Protein AF-A0A956XRW0-F1 (afdb_monomer_lite)

pLDDT: mean 80.14, std 11.34, range [30.55, 94.5]

Foldseek 3Di:
DQALVLLLVLLQVVVVVLVPDPDQADEEEEECCPPPDQDDLVSLVVSLVNSAADPRYAEYEYAHLDDDPSVVVSQVNSCVVNVYHYDYDNDPVVVVVVCCVVDVPDDPVPDDPPPSDDD

Secondary structure (DSSP, 8-state):
---HHHHHHHHHHHHHHHHH-SSS-EEEEEE-TT--SPPPHHHHHHHHHHH---TTEEEEEEE-SS--HHHHHHHHHHHHHTT-EEEEESSHHHHHHHHHHH-TT--GGG---------

Radius of gyration: 13.79 Å; chains: 1; bounding box: 32×29×38 Å

Structure (mmCIF, N/CA/C/O backbone):
data_AF-A0A956XRW0-F1
#
_entry.id   AF-A0A956XRW0-F1
#
loop_
_atom_site.group_PDB
_atom_site.id
_atom_site.type_symbol
_atom_site.label_atom_id
_atom_site.label_alt_id
_atom_site.label_comp_id
_atom_site.label_asym_id
_atom_site.label_entity_id
_atom_site.label_seq_id
_atom_site.pdbx_PDB_ins_code
_atom_site.Cartn_x
_atom_site.Cartn_y
_atom_site.Cartn_z
_atom_site.occupancy
_atom_site.B_iso_or_equiv
_atom_site.auth_seq_id
_atom_site.auth_comp_id
_atom_site.auth_asym_id
_atom_site.auth_atom_id
_atom_site.pdbx_PDB_model_num
ATOM 1 N N . HIS A 1 1 ? -3.910 -1.835 20.105 1.00 51.25 1 HIS A N 1
ATOM 2 C CA . HIS A 1 1 ? -3.037 -0.647 20.042 1.00 51.25 1 HIS A CA 1
ATOM 3 C C . HIS A 1 1 ? -1.750 -0.969 19.295 1.00 51.25 1 HIS A C 1
ATOM 5 O O . HIS A 1 1 ? -0.912 -1.656 19.858 1.00 51.25 1 HIS A O 1
ATOM 11 N N . THR A 1 2 ? -1.608 -0.505 18.049 1.00 63.81 2 THR A N 1
ATOM 12 C CA . THR A 1 2 ? -0.334 -0.594 17.312 1.00 63.81 2 THR A CA 1
ATOM 13 C C . THR A 1 2 ? 0.587 0.530 17.774 1.00 63.81 2 THR A C 1
ATOM 15 O O . THR A 1 2 ? 0.186 1.699 17.754 1.00 63.81 2 THR A O 1
ATOM 18 N N . SER A 1 3 ? 1.792 0.200 18.228 1.00 75.25 3 SER A N 1
ATOM 19 C CA . SER A 1 3 ? 2.759 1.198 18.683 1.00 75.25 3 SER A CA 1
ATOM 20 C C . SER A 1 3 ? 3.419 1.923 17.502 1.00 75.25 3 SER A C 1
ATOM 22 O O . SER A 1 3 ? 3.483 1.425 16.378 1.00 75.25 3 SER A O 1
ATOM 24 N N . THR A 1 4 ? 3.940 3.129 17.736 1.00 76.31 4 THR A N 1
ATOM 25 C CA . THR A 1 4 ? 4.715 3.855 16.714 1.00 76.31 4 THR A CA 1
ATOM 26 C C . THR A 1 4 ? 5.963 3.073 16.289 1.00 76.31 4 THR A C 1
ATOM 28 O O . THR A 1 4 ? 6.376 3.171 15.138 1.00 76.31 4 THR A O 1
ATOM 31 N N . GLU A 1 5 ? 6.548 2.290 17.198 1.00 78.56 5 GLU A N 1
ATOM 32 C CA . GLU A 1 5 ? 7.706 1.432 16.926 1.00 78.56 5 GLU A CA 1
ATOM 33 C C . GLU A 1 5 ? 7.341 0.274 15.996 1.00 78.56 5 GLU A C 1
ATOM 35 O O . GLU A 1 5 ? 8.050 0.048 15.019 1.00 78.56 5 GLU A O 1
ATOM 40 N N . GLU A 1 6 ? 6.197 -0.379 16.219 1.00 77.81 6 GLU A N 1
ATOM 41 C CA . GLU A 1 6 ? 5.667 -1.403 15.308 1.00 77.81 6 GLU A CA 1
ATOM 42 C C . GLU A 1 6 ? 5.431 -0.833 13.908 1.00 77.81 6 GLU A C 1
ATOM 44 O O . GLU A 1 6 ? 5.829 -1.445 12.924 1.00 77.81 6 GLU A O 1
ATOM 49 N N . LEU A 1 7 ? 4.865 0.377 13.802 1.00 76.69 7 LEU A N 1
ATOM 50 C CA . LEU A 1 7 ? 4.686 1.034 12.504 1.00 76.69 7 LEU A CA 1
ATOM 51 C C . LEU A 1 7 ? 6.024 1.302 11.806 1.00 76.69 7 LEU A C 1
ATOM 53 O O . LEU A 1 7 ? 6.143 1.062 10.607 1.00 76.69 7 LEU A O 1
ATOM 57 N N . ILE A 1 8 ? 7.025 1.811 12.533 1.00 79.94 8 ILE A N 1
ATOM 58 C CA . ILE A 1 8 ? 8.366 2.058 11.981 1.00 79.94 8 ILE A CA 1
ATOM 59 C C . ILE A 1 8 ? 8.978 0.750 11.479 1.00 79.94 8 ILE A C 1
ATOM 61 O O . ILE A 1 8 ? 9.495 0.717 10.363 1.00 79.94 8 ILE A O 1
ATOM 65 N N . GLN A 1 9 ? 8.882 -0.313 12.276 1.00 82.69 9 GLN A N 1
ATOM 66 C CA . GLN A 1 9 ? 9.408 -1.626 11.933 1.00 82.69 9 GLN A CA 1
ATOM 67 C C . GLN A 1 9 ? 8.720 -2.198 10.685 1.00 82.69 9 GLN A C 1
ATOM 69 O O . GLN A 1 9 ? 9.406 -2.595 9.749 1.00 82.69 9 GLN A O 1
ATOM 74 N N . SER A 1 10 ? 7.387 -2.141 10.599 1.00 79.31 10 SER A N 1
ATOM 75 C CA . SER A 1 10 ? 6.653 -2.608 9.414 1.00 79.31 10 SER A CA 1
ATOM 76 C C . SER A 1 10 ? 7.014 -1.825 8.147 1.00 79.31 10 SER A C 1
ATOM 78 O O . SER A 1 10 ? 7.112 -2.398 7.059 1.00 79.31 10 SER A O 1
ATOM 80 N N . PHE A 1 11 ? 7.246 -0.512 8.256 1.00 79.25 11 PHE A N 1
ATOM 81 C CA . PHE A 1 11 ? 7.720 0.265 7.111 1.00 79.25 11 PHE A CA 1
ATOM 82 C C . PHE A 1 11 ? 9.160 -0.084 6.714 1.00 79.25 11 PHE A C 1
ATOM 84 O O . PHE A 1 11 ? 9.452 -0.106 5.520 1.00 79.25 11 PHE A O 1
ATOM 91 N N . ALA A 1 12 ? 10.042 -0.369 7.676 1.00 81.94 12 ALA A N 1
ATOM 92 C CA . ALA A 1 12 ? 11.406 -0.817 7.396 1.00 81.94 12 ALA A CA 1
ATOM 93 C C . ALA A 1 12 ? 11.413 -2.185 6.694 1.00 81.94 12 ALA A C 1
ATOM 95 O O . ALA A 1 12 ? 12.069 -2.343 5.672 1.00 81.94 12 ALA A O 1
ATOM 96 N N . GLU A 1 13 ? 10.593 -3.131 7.152 1.00 83.19 13 GLU A N 1
ATOM 97 C CA . GLU A 1 13 ? 10.426 -4.437 6.497 1.00 83.19 13 GLU A CA 1
ATOM 98 C C . GLU A 1 13 ? 9.883 -4.293 5.072 1.00 83.19 13 GLU A C 1
ATOM 100 O O . GLU A 1 13 ? 10.361 -4.945 4.146 1.00 83.19 13 GLU A O 1
ATOM 105 N N . THR A 1 14 ? 8.929 -3.380 4.865 1.00 80.06 14 THR A N 1
ATOM 106 C CA . THR A 1 14 ? 8.440 -3.058 3.517 1.00 80.06 14 THR A CA 1
ATOM 107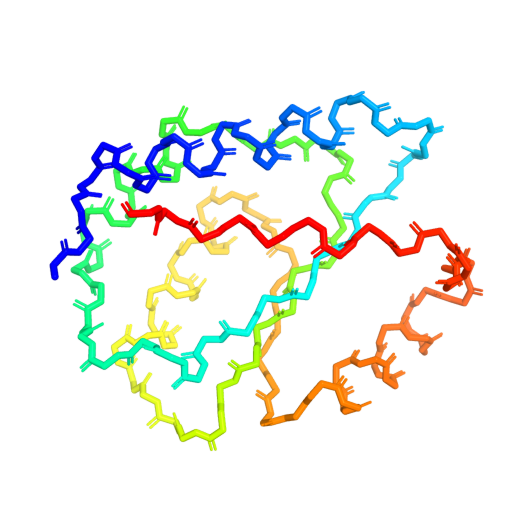 C C . THR A 1 14 ? 9.564 -2.499 2.643 1.00 80.06 14 THR A C 1
ATOM 109 O O . THR A 1 14 ? 9.675 -2.867 1.475 1.00 80.06 14 THR A O 1
ATOM 112 N N . TYR A 1 15 ? 10.409 -1.620 3.191 1.00 83.81 15 TYR A N 1
ATOM 113 C CA . TYR A 1 15 ? 11.562 -1.074 2.478 1.00 83.81 15 TYR A CA 1
ATOM 114 C C . TYR A 1 15 ? 12.536 -2.186 2.069 1.00 83.81 15 TYR A C 1
ATOM 116 O O . TYR A 1 15 ? 12.935 -2.241 0.907 1.00 83.81 15 TYR A O 1
ATOM 124 N N . ASP A 1 16 ? 12.859 -3.104 2.979 1.00 84.69 16 ASP A N 1
ATOM 125 C CA . ASP A 1 16 ? 13.773 -4.221 2.723 1.00 84.69 16 ASP A CA 1
ATOM 126 C C . ASP A 1 16 ? 13.204 -5.217 1.697 1.00 84.69 16 ASP A C 1
ATOM 128 O O . ASP A 1 16 ? 13.938 -5.754 0.861 1.00 84.69 16 ASP A O 1
ATOM 132 N N . LEU A 1 17 ? 11.885 -5.429 1.685 1.00 83.12 17 LEU A N 1
ATOM 133 C CA . LEU A 1 17 ? 11.208 -6.220 0.651 1.00 83.12 17 LEU A CA 1
ATOM 134 C C . LEU A 1 17 ? 11.278 -5.556 -0.727 1.00 83.12 17 LEU A C 1
ATOM 136 O O . LEU A 1 17 ? 11.489 -6.232 -1.736 1.00 83.12 17 LEU A O 1
ATOM 140 N N . VAL A 1 18 ? 11.132 -4.231 -0.789 1.00 85.94 18 VAL A N 1
ATOM 141 C CA . VAL A 1 18 ? 11.334 -3.491 -2.041 1.00 85.94 18 VAL A CA 1
ATOM 142 C C . VAL A 1 18 ? 12.797 -3.583 -2.470 1.00 85.94 18 VAL A C 1
ATOM 144 O O . VAL A 1 18 ? 13.062 -3.817 -3.650 1.00 85.94 18 VAL A O 1
ATOM 147 N N . GLU A 1 19 ? 13.735 -3.463 -1.526 1.00 87.12 19 GLU A N 1
ATOM 148 C CA . GLU A 1 19 ? 15.165 -3.474 -1.823 1.00 87.12 19 GLU A CA 1
ATOM 149 C C . GLU A 1 19 ? 15.637 -4.842 -2.344 1.00 87.12 19 GLU A C 1
ATOM 151 O O . GLU A 1 19 ? 16.368 -4.936 -3.333 1.00 87.12 19 GLU A O 1
ATOM 156 N N . SER A 1 20 ? 15.155 -5.921 -1.731 1.00 85.94 20 SER A N 1
ATOM 157 C CA . SER A 1 20 ? 15.482 -7.301 -2.113 1.00 85.94 20 SER A CA 1
ATOM 158 C C . SER A 1 20 ? 14.781 -7.785 -3.384 1.00 85.94 20 SER A C 1
ATOM 160 O O . SER A 1 20 ? 15.194 -8.787 -3.975 1.00 85.94 20 SER A O 1
ATOM 162 N N . SER A 1 21 ? 13.744 -7.083 -3.846 1.00 83.50 21 SER A N 1
ATOM 163 C CA . SER A 1 21 ? 13.063 -7.432 -5.088 1.00 83.50 21 SER A CA 1
ATOM 164 C C . SER A 1 21 ? 14.004 -7.269 -6.291 1.00 83.50 21 SER A C 1
ATOM 166 O O . SER A 1 21 ? 14.624 -6.217 -6.449 1.00 83.50 21 SER A O 1
ATOM 168 N N . PRO A 1 22 ? 14.076 -8.240 -7.221 1.00 84.00 22 PRO A N 1
ATOM 169 C CA . PRO A 1 22 ? 14.841 -8.090 -8.460 1.00 84.00 22 PRO A CA 1
ATOM 170 C C . PRO A 1 22 ? 14.135 -7.186 -9.487 1.00 84.00 22 PRO A C 1
ATOM 172 O O . PRO A 1 22 ? 14.622 -7.012 -10.604 1.00 84.00 22 PRO A O 1
ATOM 175 N N . ARG A 1 23 ? 12.947 -6.657 -9.162 1.00 83.06 23 ARG A N 1
ATOM 176 C CA . ARG A 1 23 ? 12.124 -5.862 -10.078 1.00 83.06 23 ARG A CA 1
ATOM 177 C C . ARG A 1 23 ? 12.378 -4.367 -9.894 1.00 83.06 23 ARG A C 1
ATOM 179 O O . ARG A 1 23 ? 12.674 -3.884 -8.802 1.00 83.06 23 ARG A O 1
ATOM 186 N N . ALA A 1 24 ? 12.230 -3.633 -10.994 1.00 84.81 24 ALA A N 1
ATOM 187 C CA . ALA A 1 24 ? 12.405 -2.183 -11.021 1.00 84.81 24 ALA A CA 1
ATOM 188 C C . ALA A 1 24 ? 11.269 -1.427 -10.312 1.00 84.81 24 ALA A C 1
ATOM 190 O O . ALA A 1 24 ? 11.465 -0.290 -9.895 1.00 84.81 24 ALA A O 1
ATOM 191 N N . LEU A 1 25 ? 10.095 -2.052 -10.178 1.00 88.06 25 LEU A N 1
ATOM 192 C CA . LEU A 1 25 ? 8.916 -1.467 -9.554 1.00 88.06 25 LEU A CA 1
ATOM 193 C C . LEU A 1 25 ? 8.204 -2.516 -8.695 1.00 88.06 25 LEU A C 1
ATOM 195 O O . LEU A 1 25 ? 8.044 -3.663 -9.116 1.00 88.06 25 LEU A O 1
ATOM 199 N N . VAL A 1 26 ? 7.793 -2.121 -7.492 1.00 88.56 26 VAL A N 1
ATOM 200 C CA . VAL A 1 26 ? 7.097 -2.970 -6.520 1.00 88.56 26 VAL A CA 1
ATOM 201 C C . VAL A 1 26 ? 5.794 -2.294 -6.116 1.00 88.56 26 VAL A C 1
ATOM 203 O O . VAL A 1 26 ? 5.790 -1.153 -5.655 1.00 88.56 26 VAL A O 1
ATOM 206 N N . HIS A 1 27 ? 4.682 -3.002 -6.296 1.00 89.81 27 HIS A N 1
ATOM 207 C CA . HIS A 1 27 ? 3.349 -2.557 -5.897 1.00 89.81 27 HIS A CA 1
ATOM 208 C C . HIS A 1 27 ? 2.923 -3.308 -4.640 1.00 89.81 27 HIS A C 1
ATOM 210 O O . HIS A 1 27 ? 3.270 -4.476 -4.476 1.00 89.81 27 HIS A O 1
ATOM 216 N N . SER A 1 28 ? 2.150 -2.657 -3.777 1.00 88.31 28 SER A N 1
ATOM 217 C CA . SER A 1 28 ? 1.601 -3.280 -2.575 1.00 88.31 28 SER A CA 1
ATOM 218 C C . SER A 1 28 ? 0.077 -3.229 -2.585 1.00 88.31 28 SER A C 1
ATOM 220 O O . SER A 1 28 ? -0.530 -2.263 -3.055 1.00 88.31 28 SER A O 1
ATOM 222 N N . ILE A 1 29 ? -0.542 -4.285 -2.059 1.00 89.19 29 ILE A N 1
ATOM 223 C CA . ILE A 1 29 ? -1.961 -4.318 -1.711 1.00 89.19 29 ILE A CA 1
ATOM 224 C C . ILE A 1 29 ? -2.026 -4.651 -0.224 1.00 89.19 29 ILE A C 1
ATOM 226 O O . ILE A 1 29 ? -1.515 -5.685 0.193 1.00 89.19 29 ILE A O 1
ATOM 230 N N . VAL A 1 30 ? -2.621 -3.767 0.570 1.00 86.06 30 VAL A N 1
ATOM 231 C CA . VAL A 1 30 ? -2.683 -3.885 2.028 1.00 86.06 30 VAL A CA 1
ATOM 232 C C . VAL A 1 30 ? -4.139 -3.955 2.453 1.00 86.06 30 VAL A C 1
ATOM 234 O O . VAL A 1 30 ? -4.907 -3.031 2.181 1.00 86.06 30 VAL A O 1
ATOM 237 N N . ASP A 1 31 ? -4.525 -5.034 3.129 1.00 86.25 31 ASP A N 1
ATOM 238 C CA . ASP A 1 31 ? -5.863 -5.161 3.698 1.00 86.25 31 ASP A CA 1
ATOM 239 C C . ASP A 1 31 ? -5.942 -4.481 5.070 1.00 86.25 31 ASP A C 1
ATOM 241 O O . ASP A 1 31 ? -5.250 -4.857 6.014 1.00 86.25 31 ASP A O 1
ATOM 245 N N . LEU A 1 32 ? -6.788 -3.456 5.168 1.00 84.94 32 LEU A N 1
ATOM 246 C CA . LEU A 1 32 ? -7.036 -2.676 6.379 1.00 84.94 32 LEU A CA 1
ATOM 247 C C . LEU A 1 32 ? -8.365 -3.054 7.048 1.00 84.94 32 LEU A C 1
ATOM 249 O O . LEU A 1 32 ? -8.770 -2.405 8.010 1.00 84.94 32 LEU A O 1
ATOM 253 N N . SER A 1 33 ? -9.059 -4.088 6.567 1.00 80.69 33 SER A N 1
ATOM 254 C CA . SER A 1 33 ? -10.349 -4.532 7.106 1.00 80.69 33 SER A CA 1
ATOM 255 C C . SER A 1 33 ? -10.269 -5.005 8.564 1.00 80.69 33 SER A C 1
ATOM 257 O O . SER A 1 33 ? -11.239 -4.866 9.308 1.00 80.69 33 SER A O 1
ATOM 259 N N . GLY A 1 34 ? -9.099 -5.492 8.995 1.00 75.75 34 GLY A N 1
ATOM 260 C CA . GLY A 1 34 ? -8.814 -5.891 10.376 1.00 75.75 34 GLY A CA 1
ATOM 261 C C . GLY A 1 34 ? -8.475 -4.745 11.339 1.00 75.75 34 GLY A C 1
ATOM 262 O O . GLY A 1 34 ? -8.336 -4.990 12.536 1.00 75.75 34 GLY A O 1
ATOM 263 N N . LEU A 1 35 ? -8.337 -3.498 10.868 1.00 73.25 35 LEU A N 1
ATOM 264 C CA . LEU A 1 35 ? -8.035 -2.359 11.742 1.00 73.25 35 LEU A CA 1
ATOM 265 C C . LEU A 1 35 ? -9.296 -1.899 12.482 1.00 73.25 35 LEU A C 1
ATOM 267 O O . LEU A 1 35 ? -10.068 -1.072 12.000 1.00 73.25 35 LEU A O 1
ATOM 271 N N . SER A 1 36 ? -9.484 -2.421 13.694 1.00 61.06 36 SER A N 1
ATOM 272 C CA . SER A 1 36 ? -10.562 -2.011 14.603 1.00 61.06 36 SER A CA 1
ATOM 273 C C . SER A 1 36 ? -10.293 -0.674 15.305 1.00 61.06 36 SER A C 1
ATOM 275 O O . SER A 1 36 ? -11.220 -0.047 15.814 1.00 61.06 36 SER A O 1
ATOM 277 N N . GLU A 1 37 ? -9.033 -0.231 15.354 1.00 66.06 37 GLU A N 1
ATOM 278 C CA . GLU A 1 37 ? -8.605 1.001 16.022 1.00 66.06 37 GLU A CA 1
ATOM 279 C C . GLU A 1 37 ? -8.050 2.012 15.011 1.00 66.06 37 GLU A C 1
ATOM 281 O O . GLU A 1 37 ? -7.281 1.673 14.111 1.00 66.06 37 GLU A O 1
ATOM 286 N N . SER A 1 38 ? -8.411 3.288 15.182 1.00 63.41 38 SER A N 1
ATOM 287 C CA . SER A 1 38 ? -7.828 4.374 14.394 1.00 63.41 38 SER A CA 1
ATOM 288 C C . SER A 1 38 ? -6.337 4.483 14.697 1.00 63.41 38 SER A C 1
ATOM 290 O O . SER A 1 38 ? -5.951 4.771 15.832 1.00 63.41 38 SER A O 1
ATOM 292 N N . LEU A 1 39 ? -5.501 4.370 13.665 1.00 67.94 39 LEU A N 1
ATOM 293 C CA . LEU A 1 39 ? -4.131 4.865 13.735 1.00 67.94 39 LEU A CA 1
ATOM 294 C C . LEU A 1 39 ? -4.178 6.357 14.075 1.00 67.94 39 LEU A C 1
ATOM 296 O O . LEU A 1 39 ? -4.967 7.112 13.498 1.00 67.94 39 LEU A O 1
ATOM 300 N N . LYS A 1 40 ? -3.365 6.791 15.040 1.00 74.56 40 LYS A N 1
ATOM 301 C CA . LYS A 1 40 ? -3.224 8.214 15.350 1.00 74.56 40 LYS A CA 1
ATOM 302 C C . LYS A 1 40 ? -2.450 8.856 14.196 1.00 74.56 40 LYS A C 1
ATOM 304 O O . LYS A 1 40 ? -1.286 8.503 14.006 1.00 74.56 40 LYS A O 1
ATOM 309 N N . PRO A 1 41 ? -3.027 9.823 13.457 1.00 72.38 41 PRO A N 1
ATOM 310 C CA . PRO A 1 41 ? -2.386 10.363 12.257 1.00 72.38 41 PRO A CA 1
ATOM 311 C C . PRO A 1 41 ? -0.961 10.883 12.499 1.00 72.38 41 PRO A C 1
ATOM 313 O O . PRO A 1 41 ? -0.085 10.715 11.657 1.00 72.38 41 PRO A O 1
ATOM 316 N N . PHE A 1 42 ? -0.697 11.461 13.676 1.00 79.38 42 PHE A N 1
ATOM 317 C CA . PHE A 1 42 ? 0.635 11.943 14.053 1.00 79.38 42 PHE A CA 1
ATOM 318 C C . PHE A 1 42 ? 1.677 10.832 14.208 1.00 79.38 42 PHE A C 1
ATOM 320 O O . PHE A 1 42 ? 2.827 11.028 13.812 1.00 79.38 42 PHE A O 1
ATOM 327 N N . ASP A 1 43 ? 1.292 9.684 14.756 1.00 77.62 43 ASP A N 1
ATOM 328 C CA . ASP A 1 43 ? 2.196 8.547 14.932 1.00 77.62 43 ASP A CA 1
ATOM 329 C C . ASP A 1 43 ? 2.509 7.907 13.578 1.00 77.62 43 ASP A C 1
ATOM 331 O O . ASP A 1 43 ? 3.672 7.643 13.272 1.00 77.62 43 ASP A O 1
ATOM 335 N N . THR A 1 44 ? 1.509 7.810 12.696 1.00 75.50 44 THR A N 1
ATOM 336 C CA . THR A 1 44 ? 1.706 7.379 11.306 1.00 75.50 44 THR A CA 1
ATOM 337 C C . THR A 1 44 ? 2.640 8.322 10.543 1.00 75.50 44 THR A C 1
ATOM 339 O O . THR A 1 44 ? 3.542 7.868 9.844 1.00 75.50 44 THR A O 1
ATOM 342 N N . ILE A 1 45 ? 2.481 9.641 10.699 1.00 78.88 45 ILE A N 1
ATOM 343 C CA . ILE A 1 45 ? 3.367 10.632 10.067 1.00 78.88 45 ILE A CA 1
ATOM 344 C C . ILE A 1 45 ? 4.811 10.482 10.559 1.00 78.88 45 ILE A C 1
ATOM 346 O O . ILE A 1 45 ? 5.739 10.555 9.750 1.00 78.88 45 ILE A O 1
ATOM 350 N N . LYS A 1 46 ? 5.019 10.288 11.869 1.00 80.94 46 LYS A N 1
ATOM 351 C CA . LYS A 1 46 ? 6.357 10.056 12.432 1.00 80.94 46 LYS A CA 1
ATOM 352 C C . LYS A 1 46 ? 6.985 8.791 11.856 1.00 80.94 46 LYS A C 1
ATOM 354 O O . LYS A 1 46 ? 8.129 8.853 11.411 1.00 80.94 46 LYS A O 1
ATOM 359 N N . ALA A 1 47 ? 6.227 7.697 11.806 1.00 76.88 47 ALA A N 1
ATOM 360 C CA . ALA A 1 47 ? 6.701 6.427 11.271 1.00 76.88 47 ALA A CA 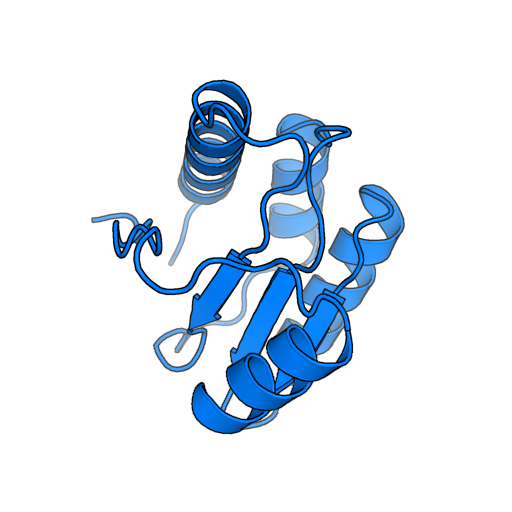1
ATOM 361 C C . ALA A 1 47 ? 7.099 6.539 9.790 1.00 76.88 47 ALA A C 1
ATOM 363 O O . ALA A 1 47 ? 8.206 6.168 9.409 1.00 76.88 47 ALA A O 1
ATOM 364 N N . VAL A 1 48 ? 6.257 7.170 8.970 1.00 76.25 48 VAL A N 1
ATOM 365 C CA . VAL A 1 48 ? 6.523 7.360 7.536 1.00 76.25 48 VAL A CA 1
ATOM 366 C C . VAL A 1 48 ? 7.731 8.260 7.271 1.00 76.25 48 VAL A C 1
ATOM 368 O O . VAL A 1 48 ? 8.499 8.009 6.345 1.00 76.25 48 VAL A O 1
ATOM 371 N N . ARG A 1 49 ? 7.943 9.303 8.082 1.00 78.12 49 ARG A N 1
ATOM 372 C CA . ARG A 1 49 ? 9.149 10.142 7.968 1.00 78.12 49 ARG A CA 1
ATOM 373 C C . ARG A 1 49 ? 10.424 9.375 8.313 1.00 78.12 49 ARG A C 1
ATOM 375 O O . ARG A 1 49 ? 11.456 9.645 7.706 1.00 78.12 49 ARG A O 1
ATOM 382 N N . ALA A 1 50 ? 10.353 8.454 9.271 1.00 72.31 50 ALA A N 1
ATOM 383 C CA . ALA A 1 50 ? 11.486 7.616 9.650 1.00 72.31 50 ALA A CA 1
ATOM 384 C C . ALA A 1 50 ? 11.815 6.569 8.573 1.00 72.31 50 ALA A C 1
ATOM 386 O O . ALA A 1 50 ? 12.987 6.316 8.311 1.00 72.31 50 ALA A O 1
ATOM 387 N N . ALA A 1 51 ? 10.791 6.021 7.916 1.00 67.50 51 ALA A N 1
ATOM 388 C CA . ALA A 1 51 ? 10.910 4.908 6.979 1.00 67.50 51 ALA A CA 1
ATOM 389 C C . ALA A 1 51 ? 11.719 5.186 5.700 1.00 67.50 51 ALA A C 1
ATOM 391 O O . ALA A 1 51 ? 12.243 4.248 5.114 1.00 67.50 51 ALA A O 1
ATOM 392 N N . LYS A 1 52 ? 11.850 6.456 5.279 1.00 69.50 52 LYS A N 1
ATOM 393 C CA . LYS A 1 52 ? 12.332 6.874 3.943 1.00 69.50 52 LYS A CA 1
ATOM 394 C C . LYS A 1 52 ? 11.490 6.274 2.796 1.00 69.50 52 LYS A C 1
ATOM 396 O O . LYS A 1 52 ? 10.990 5.160 2.844 1.00 69.50 52 LYS A O 1
ATOM 401 N N . SER A 1 53 ? 11.292 7.036 1.723 1.00 74.50 53 SER A N 1
ATOM 402 C CA . SER A 1 53 ? 10.654 6.510 0.508 1.00 74.50 53 SER A CA 1
ATOM 403 C C . SER A 1 53 ? 1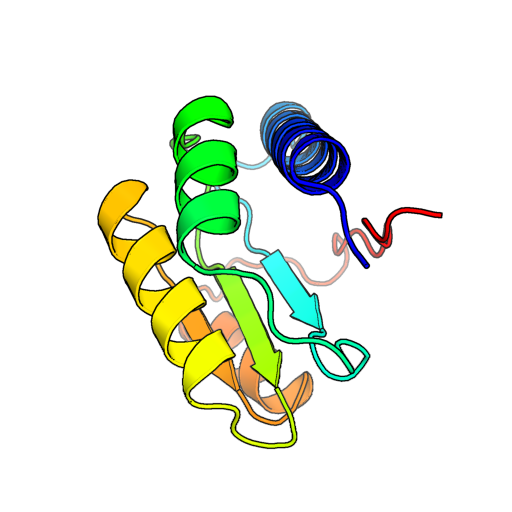1.685 5.790 -0.356 1.00 74.50 53 SER A C 1
ATOM 405 O O . SER A 1 53 ? 12.781 6.320 -0.540 1.00 74.50 53 SER A O 1
ATOM 407 N N . HIS A 1 54 ? 11.319 4.663 -0.961 1.00 81.50 54 HIS A N 1
ATOM 408 C CA . HIS A 1 54 ? 12.148 3.996 -1.962 1.00 81.50 54 HIS A CA 1
ATOM 409 C C . HIS A 1 54 ? 11.672 4.351 -3.381 1.00 81.50 54 HIS A C 1
ATOM 411 O O . HIS A 1 54 ? 10.480 4.298 -3.673 1.00 81.50 54 HIS A O 1
ATOM 417 N N . GLU A 1 55 ? 12.599 4.685 -4.286 1.00 85.88 55 GLU A N 1
ATOM 418 C CA . GLU A 1 55 ? 12.296 5.046 -5.687 1.00 85.88 55 GLU A CA 1
ATOM 419 C C . GLU A 1 55 ? 11.577 3.957 -6.504 1.00 85.88 55 GLU A C 1
ATOM 421 O O . GLU A 1 55 ? 10.907 4.271 -7.485 1.00 85.88 55 GLU A O 1
ATOM 426 N N . ARG A 1 56 ? 11.683 2.689 -6.083 1.00 88.94 56 ARG A N 1
ATOM 427 C CA . ARG A 1 56 ? 11.066 1.527 -6.734 1.00 88.94 56 ARG A CA 1
ATOM 428 C C . ARG A 1 56 ? 9.658 1.231 -6.221 1.00 88.94 56 ARG A C 1
ATOM 430 O O . ARG A 1 56 ? 9.053 0.245 -6.629 1.00 88.94 56 ARG A O 1
ATOM 437 N N . VAL A 1 57 ? 9.114 2.065 -5.335 1.00 87.12 57 VAL A N 1
ATOM 438 C CA . VAL A 1 57 ? 7.726 1.930 -4.879 1.00 87.12 57 VAL A CA 1
ATOM 439 C C . VAL A 1 57 ? 6.780 2.425 -5.970 1.00 87.12 57 VAL A C 1
ATOM 441 O O . VAL A 1 57 ? 6.812 3.588 -6.371 1.00 87.12 57 VAL A O 1
ATOM 444 N N . GLY A 1 58 ? 5.917 1.526 -6.432 1.00 89.56 58 GLY A N 1
ATOM 445 C CA . GLY A 1 58 ? 4.858 1.794 -7.392 1.00 89.56 58 GLY A CA 1
ATOM 446 C C . GLY A 1 58 ? 3.555 2.232 -6.724 1.00 89.56 58 GLY A C 1
ATOM 447 O O . GLY A 1 58 ? 3.487 3.232 -6.007 1.00 89.56 58 GLY A O 1
ATOM 448 N N . TRP A 1 59 ? 2.488 1.496 -7.024 1.00 91.75 59 TRP A N 1
ATOM 449 C CA . TRP A 1 59 ? 1.162 1.714 -6.448 1.00 91.75 59 TRP A CA 1
ATOM 450 C C . TRP A 1 59 ? 1.044 1.034 -5.085 1.00 91.75 59 TRP A C 1
ATOM 452 O O . TRP A 1 59 ? 1.377 -0.139 -4.956 1.00 91.75 59 TRP A O 1
ATOM 462 N N . ASN A 1 60 ? 0.501 1.756 -4.110 1.00 89.81 60 ASN A N 1
ATOM 463 C CA . ASN A 1 60 ? 0.107 1.231 -2.808 1.00 89.81 60 ASN A CA 1
ATOM 464 C C . ASN A 1 60 ? -1.421 1.257 -2.717 1.00 89.81 60 ASN A C 1
ATOM 466 O O . ASN A 1 60 ? -2.044 2.323 -2.739 1.00 89.81 60 ASN A O 1
ATOM 470 N N . LEU A 1 61 ? -2.038 0.084 -2.687 1.00 91.50 61 LEU A N 1
ATOM 471 C CA . LEU A 1 61 ? -3.485 -0.066 -2.745 1.00 91.50 61 LEU A CA 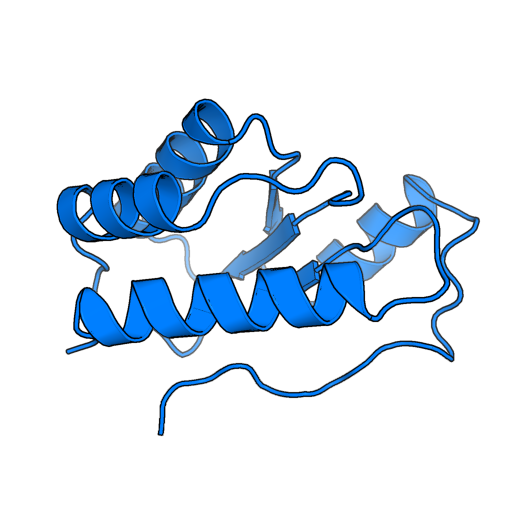1
ATOM 472 C C . LEU A 1 61 ? -3.992 -0.531 -1.384 1.00 91.50 61 LEU A C 1
ATOM 474 O O . LEU A 1 61 ? -3.579 -1.574 -0.895 1.00 91.50 61 LEU A O 1
ATOM 478 N N . ALA A 1 62 ? -4.880 0.235 -0.763 1.00 90.06 62 ALA A N 1
ATOM 479 C CA . ALA A 1 62 ? -5.455 -0.114 0.531 1.00 90.06 62 ALA A CA 1
ATOM 480 C C . ALA A 1 62 ? -6.859 -0.700 0.353 1.00 90.06 62 ALA A C 1
ATOM 482 O O . ALA A 1 62 ? -7.690 -0.094 -0.325 1.00 90.06 62 ALA A O 1
ATOM 483 N N . ILE A 1 63 ? -7.139 -1.838 0.987 1.00 91.25 63 ILE A N 1
ATOM 484 C CA . ILE A 1 63 ? -8.476 -2.437 1.029 1.00 91.25 63 ILE A CA 1
ATOM 485 C C . ILE A 1 63 ? -9.148 -2.014 2.322 1.00 91.25 63 ILE A C 1
ATOM 487 O O . ILE A 1 63 ? -8.670 -2.304 3.413 1.00 91.25 63 ILE A O 1
ATOM 491 N N . MET A 1 64 ? -10.256 -1.298 2.203 1.00 89.50 64 MET A N 1
ATOM 492 C CA . MET A 1 64 ? -11.017 -0.789 3.331 1.00 89.50 64 MET A CA 1
ATOM 493 C C . MET A 1 64 ? -12.512 -0.959 3.021 1.00 89.50 64 MET A C 1
ATOM 495 O O . MET A 1 64 ? -13.128 -0.061 2.437 1.00 89.50 64 MET A O 1
ATOM 499 N N . PRO A 1 65 ? -13.112 -2.107 3.397 1.00 84.94 65 PRO A N 1
ATOM 500 C CA . PRO A 1 65 ? -14.508 -2.417 3.081 1.00 84.94 65 PRO A CA 1
ATOM 501 C C . PRO A 1 65 ? -15.489 -1.385 3.648 1.00 84.94 65 PRO A C 1
ATOM 503 O O . PRO A 1 65 ? -16.457 -1.008 2.989 1.00 84.94 65 PRO A O 1
ATOM 506 N N . THR A 1 66 ? -15.197 -0.871 4.845 1.00 84.81 66 THR A N 1
ATOM 507 C CA . THR A 1 66 ? -15.982 0.176 5.506 1.00 84.81 66 THR A CA 1
ATOM 508 C C . THR A 1 66 ? -15.187 1.468 5.535 1.00 84.81 66 THR A C 1
ATOM 510 O O . THR A 1 66 ? -14.128 1.533 6.157 1.00 84.81 66 THR A O 1
ATOM 513 N N . LYS A 1 67 ? -15.713 2.525 4.910 1.00 78.88 67 LYS A N 1
ATOM 514 C CA . LYS A 1 67 ? -15.044 3.829 4.898 1.00 78.88 67 LYS A CA 1
ATOM 515 C C . LYS A 1 67 ? -14.831 4.355 6.316 1.00 78.88 67 LYS A C 1
ATOM 517 O O . LYS A 1 67 ? -15.786 4.584 7.053 1.00 78.88 67 LYS A O 1
ATOM 522 N N . SER A 1 68 ? -13.573 4.612 6.654 1.00 81.62 68 SER A N 1
ATOM 523 C CA . SER A 1 68 ? -13.162 5.252 7.899 1.00 81.62 68 SER A CA 1
ATOM 524 C C . SER A 1 68 ? -12.433 6.550 7.572 1.00 81.62 68 SER A C 1
ATOM 526 O O . SER A 1 68 ? -11.310 6.542 7.068 1.00 81.62 68 SER A O 1
ATOM 528 N N . MET A 1 69 ? -13.077 7.688 7.849 1.00 82.00 69 MET A N 1
ATOM 529 C CA . MET A 1 69 ? -12.516 9.012 7.555 1.00 82.00 69 MET A CA 1
ATOM 530 C C . MET A 1 69 ? -11.135 9.243 8.203 1.00 82.00 69 MET A C 1
ATOM 532 O O . MET A 1 69 ? -10.260 9.771 7.514 1.00 82.00 69 MET A O 1
ATOM 536 N N . PRO A 1 70 ? -10.876 8.826 9.462 1.00 79.38 70 PRO A N 1
ATOM 537 C CA . PRO A 1 70 ? -9.539 8.921 10.051 1.00 79.38 70 PRO A CA 1
ATOM 538 C C . PRO A 1 70 ? -8.473 8.127 9.285 1.00 79.38 70 PRO A C 1
ATOM 540 O O . PRO A 1 70 ? -7.369 8.630 9.079 1.00 79.38 70 PRO A O 1
ATOM 543 N N . ILE A 1 71 ? -8.808 6.918 8.822 1.00 80.00 71 ILE A N 1
ATOM 544 C CA . ILE A 1 71 ? -7.884 6.060 8.068 1.00 80.00 71 ILE A CA 1
ATOM 545 C C . ILE A 1 71 ? -7.625 6.652 6.678 1.00 80.00 71 ILE A C 1
ATOM 547 O O . ILE A 1 71 ? -6.470 6.782 6.278 1.00 80.00 71 ILE A O 1
ATOM 551 N N . GLU A 1 72 ? -8.663 7.099 5.963 1.00 82.88 72 GLU A N 1
ATOM 552 C CA . GLU A 1 72 ? -8.486 7.776 4.669 1.00 82.88 72 GLU A CA 1
ATOM 553 C C . GLU A 1 72 ? -7.618 9.030 4.788 1.00 82.88 72 GLU A C 1
ATOM 555 O O . GLU A 1 72 ? -6.786 9.303 3.920 1.00 82.88 72 GLU A O 1
ATOM 560 N N . LEU A 1 73 ? -7.814 9.807 5.857 1.00 83.06 73 LEU A N 1
ATOM 561 C CA . LEU A 1 73 ? -7.018 10.996 6.119 1.00 83.06 73 LEU A CA 1
ATOM 562 C C . LEU A 1 73 ? -5.554 10.631 6.371 1.00 83.06 73 LEU A C 1
ATOM 564 O O . LEU A 1 73 ? -4.671 11.262 5.792 1.00 83.06 73 LEU A O 1
ATOM 568 N N . ALA A 1 74 ? -5.298 9.598 7.179 1.00 80.12 74 ALA A N 1
ATOM 569 C CA . ALA A 1 74 ? -3.950 9.098 7.421 1.00 80.12 74 ALA A CA 1
ATOM 570 C C . ALA A 1 74 ? -3.276 8.666 6.108 1.00 80.12 74 ALA A C 1
ATOM 572 O O . ALA A 1 74 ? -2.182 9.141 5.818 1.00 80.12 74 ALA A O 1
ATOM 573 N N . ILE A 1 75 ? -3.954 7.876 5.266 1.00 83.31 75 ILE A N 1
ATOM 574 C CA . ILE A 1 75 ? -3.436 7.435 3.956 1.00 83.31 75 ILE A CA 1
ATOM 575 C C . ILE A 1 75 ? -3.104 8.630 3.049 1.00 83.31 75 ILE A C 1
ATOM 577 O O . ILE A 1 75 ? -2.049 8.664 2.421 1.00 83.31 75 ILE A O 1
ATOM 581 N N . LYS A 1 76 ? -3.973 9.646 2.984 1.00 84.12 76 LYS A N 1
ATOM 582 C CA . LYS A 1 76 ? -3.731 10.853 2.168 1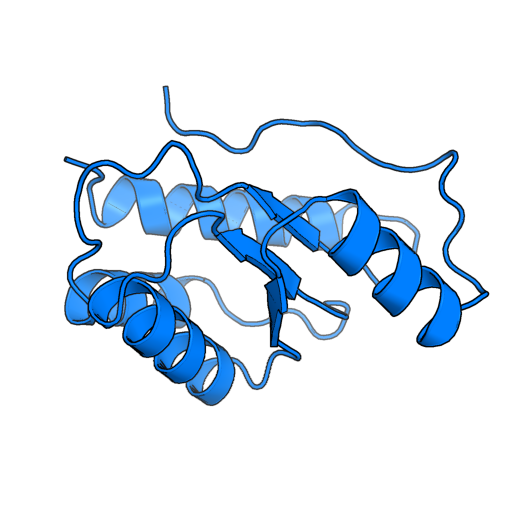.00 84.12 76 LYS A CA 1
ATOM 583 C C . LYS A 1 76 ? -2.563 11.695 2.688 1.00 84.12 76 LYS A C 1
ATOM 585 O O . LYS A 1 76 ? -1.819 12.299 1.909 1.00 84.12 76 LYS A O 1
ATOM 590 N N . MET A 1 77 ? -2.401 11.771 4.007 1.00 82.62 77 MET A N 1
ATOM 591 C CA . MET A 1 77 ? -1.276 12.478 4.615 1.00 82.62 77 MET A CA 1
ATOM 592 C C . MET A 1 77 ? 0.038 11.754 4.328 1.00 82.62 77 MET A C 1
ATOM 594 O O . MET A 1 77 ? 1.000 12.389 3.894 1.00 82.62 77 MET A O 1
ATOM 598 N N . THR A 1 78 ? 0.080 10.433 4.511 1.00 79.38 78 THR A N 1
ATOM 599 C CA . THR A 1 78 ? 1.286 9.644 4.249 1.00 79.38 78 THR A CA 1
ATOM 600 C C . THR A 1 78 ? 1.653 9.680 2.771 1.00 79.38 78 THR A C 1
ATOM 602 O O . THR A 1 78 ? 2.799 9.992 2.452 1.00 79.38 78 THR A O 1
ATOM 605 N N . SER A 1 79 ? 0.684 9.503 1.865 1.00 82.06 79 SER A N 1
ATOM 606 C CA . SER A 1 79 ? 0.910 9.568 0.416 1.00 82.06 79 SER A CA 1
ATOM 607 C C . SER A 1 79 ? 1.555 10.879 -0.021 1.00 82.06 79 SER A C 1
ATOM 609 O O . SER A 1 79 ? 2.444 10.885 -0.868 1.00 82.06 79 SER A O 1
ATOM 611 N N . SER A 1 80 ? 1.135 11.994 0.580 1.00 81.94 80 SER A N 1
ATOM 612 C CA . SER A 1 80 ? 1.667 13.322 0.269 1.00 81.94 80 SER A CA 1
ATOM 613 C C . SER A 1 80 ? 3.106 13.502 0.763 1.00 81.94 80 SER A C 1
ATOM 615 O O . SER A 1 80 ? 3.911 14.137 0.087 1.00 81.94 80 SER A O 1
ATOM 617 N N . ILE A 1 81 ? 3.450 12.925 1.920 1.00 79.06 81 ILE A N 1
ATOM 618 C CA . ILE A 1 81 ? 4.789 13.030 2.519 1.00 79.06 81 ILE A CA 1
ATOM 619 C C . ILE A 1 81 ? 5.816 12.224 1.719 1.00 79.06 81 ILE A C 1
ATOM 621 O O . ILE A 1 81 ? 6.877 12.751 1.392 1.00 79.06 81 ILE A O 1
ATOM 625 N N . ILE A 1 82 ? 5.501 10.970 1.385 1.00 76.75 82 ILE A N 1
ATOM 626 C CA . ILE A 1 82 ? 6.414 10.082 0.641 1.00 76.75 82 ILE A CA 1
ATOM 627 C C . ILE A 1 82 ? 6.191 10.106 -0.873 1.00 76.75 82 ILE A C 1
ATOM 629 O O . ILE A 1 82 ? 6.788 9.311 -1.591 1.00 76.75 82 ILE A O 1
ATOM 633 N N . LYS A 1 83 ? 5.338 11.015 -1.366 1.00 79.12 83 LYS A N 1
ATOM 634 C CA . LYS A 1 83 ? 4.975 11.158 -2.787 1.00 79.12 83 LYS A CA 1
ATOM 635 C C . LYS A 1 83 ? 4.562 9.832 -3.446 1.00 79.12 83 LYS A C 1
ATOM 637 O O . LYS A 1 83 ? 4.800 9.628 -4.635 1.00 79.12 83 LYS A O 1
ATOM 642 N N . SER A 1 84 ? 3.954 8.926 -2.682 1.00 81.00 84 SER A N 1
ATOM 643 C CA . SER A 1 84 ? 3.596 7.596 -3.168 1.00 81.00 84 SER A CA 1
ATOM 644 C C . SER A 1 84 ? 2.214 7.585 -3.817 1.00 81.00 84 SER A C 1
ATOM 646 O O . SER A 1 84 ? 1.299 8.320 -3.426 1.00 81.00 84 SER A O 1
ATOM 648 N N . ARG A 1 85 ? 2.051 6.733 -4.833 1.00 88.56 85 ARG A N 1
ATOM 649 C CA . ARG A 1 85 ? 0.794 6.591 -5.571 1.00 88.56 85 ARG A CA 1
ATOM 650 C C . ARG A 1 85 ? -0.146 5.696 -4.770 1.00 88.56 85 ARG A C 1
ATOM 652 O O . ARG A 1 85 ? 0.007 4.480 -4.787 1.00 88.56 85 ARG A O 1
ATOM 659 N N . ASN A 1 86 ? -1.090 6.294 -4.045 1.00 89.56 86 ASN A N 1
ATOM 660 C CA . ASN A 1 86 ? -2.019 5.549 -3.192 1.00 89.56 86 ASN A CA 1
ATOM 661 C C . ASN A 1 86 ? -3.436 5.570 -3.745 1.00 89.56 86 ASN A C 1
ATOM 663 O O . ASN A 1 86 ? -3.891 6.589 -4.272 1.00 89.56 86 ASN A O 1
ATOM 667 N N . ARG A 1 87 ? -4.154 4.463 -3.562 1.00 90.94 87 ARG A N 1
ATOM 668 C CA . ARG A 1 87 ? -5.589 4.389 -3.838 1.00 90.94 87 ARG A CA 1
ATOM 669 C C . ARG A 1 87 ? -6.268 3.440 -2.859 1.00 90.94 87 ARG A C 1
ATOM 671 O O . ARG A 1 87 ? -5.660 2.477 -2.409 1.00 90.94 87 ARG A O 1
ATOM 678 N N . VAL A 1 88 ? -7.511 3.748 -2.511 1.00 90.81 88 VAL A N 1
ATOM 679 C CA . VAL A 1 88 ? -8.314 2.953 -1.577 1.00 90.81 88 VAL A CA 1
ATOM 680 C C . VAL A 1 88 ? -9.432 2.269 -2.352 1.00 90.81 88 VAL A C 1
ATOM 682 O O . VAL A 1 88 ? -10.066 2.909 -3.193 1.00 90.81 88 VAL A O 1
ATOM 685 N N . PHE A 1 89 ? -9.666 0.998 -2.051 1.00 92.38 89 PHE A N 1
ATOM 686 C CA . PHE A 1 89 ? -10.700 0.152 -2.640 1.00 92.38 89 PHE A CA 1
ATOM 687 C C . PHE A 1 89 ? -11.517 -0.530 -1.552 1.00 92.38 89 PHE A C 1
ATOM 689 O O . PHE A 1 89 ? -11.071 -0.638 -0.409 1.00 92.38 89 PHE A O 1
ATOM 696 N N . SER A 1 90 ? -12.708 -1.005 -1.904 1.00 91.06 90 SER A N 1
ATOM 697 C CA . SER A 1 90 ? -13.543 -1.757 -0.968 1.00 91.06 90 SER A CA 1
ATOM 698 C C . SER A 1 90 ? -13.214 -3.247 -0.977 1.00 91.06 90 SER A C 1
ATOM 700 O O . SER A 1 90 ? -13.449 -3.919 0.025 1.00 91.06 90 SER A O 1
ATOM 702 N N . THR A 1 91 ? -12.641 -3.760 -2.071 1.00 90.88 91 THR A N 1
ATOM 703 C CA . THR A 1 91 ? -12.289 -5.179 -2.221 1.00 90.88 91 THR A CA 1
ATOM 704 C C . THR A 1 91 ? -10.917 -5.377 -2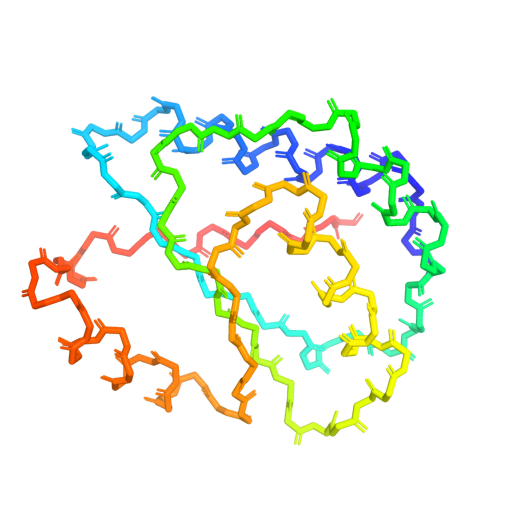.866 1.00 90.88 91 THR A C 1
ATOM 706 O O . THR A 1 91 ? -10.428 -4.527 -3.615 1.00 90.88 91 THR A O 1
ATOM 709 N N . VAL A 1 92 ? -10.300 -6.533 -2.595 1.00 90.38 92 VAL A N 1
ATOM 710 C CA . VAL A 1 92 ? -9.038 -6.952 -3.231 1.00 90.38 92 VAL A CA 1
ATOM 711 C C . VAL A 1 92 ? -9.194 -7.058 -4.752 1.00 90.38 92 VAL A C 1
ATOM 713 O O . VAL A 1 92 ? -8.293 -6.653 -5.482 1.00 90.38 92 VAL A O 1
ATOM 716 N N . ASP A 1 93 ? -10.339 -7.542 -5.239 1.00 91.00 93 ASP A N 1
ATOM 717 C CA . ASP A 1 93 ? -10.592 -7.724 -6.673 1.00 91.00 93 ASP A CA 1
ATOM 718 C C . ASP A 1 93 ? -10.643 -6.393 -7.435 1.00 91.00 93 ASP A C 1
ATOM 720 O O . ASP A 1 93 ? -10.096 -6.287 -8.536 1.00 91.00 93 ASP A O 1
ATOM 724 N N . GLU A 1 94 ? -11.227 -5.349 -6.841 1.00 93.06 94 GLU A N 1
ATOM 725 C CA . GLU A 1 94 ? -11.203 -3.997 -7.411 1.00 93.06 94 GLU A CA 1
ATOM 726 C C . GLU A 1 94 ? -9.774 -3.451 -7.502 1.00 93.06 94 GLU A C 1
ATOM 728 O O . GLU A 1 94 ? -9.366 -2.935 -8.545 1.00 93.06 94 GLU A O 1
ATOM 733 N N . ALA A 1 95 ? -8.995 -3.596 -6.425 1.00 92.19 95 ALA A N 1
ATOM 734 C CA . ALA A 1 95 ? -7.603 -3.157 -6.392 1.00 92.19 95 ALA A CA 1
ATOM 735 C C . ALA A 1 95 ? -6.751 -3.904 -7.425 1.00 92.19 95 ALA A C 1
ATOM 737 O O . ALA A 1 95 ? -5.940 -3.297 -8.126 1.00 92.19 95 ALA A O 1
ATOM 738 N N . ARG A 1 96 ? -6.972 -5.216 -7.556 1.00 90.94 96 ARG A N 1
ATOM 739 C CA . ARG A 1 96 ? -6.321 -6.062 -8.555 1.00 90.94 96 ARG A CA 1
ATOM 740 C C . ARG A 1 96 ? -6.653 -5.607 -9.968 1.00 90.94 96 ARG A C 1
ATOM 742 O O . ARG A 1 96 ? -5.734 -5.396 -10.752 1.00 90.94 96 ARG A O 1
ATOM 749 N N . THR A 1 97 ? -7.937 -5.431 -10.273 1.00 93.31 97 THR A N 1
ATOM 750 C CA . THR A 1 97 ? -8.401 -4.995 -11.599 1.00 93.31 97 THR A CA 1
ATOM 751 C C . THR A 1 97 ? -7.763 -3.659 -11.974 1.00 93.31 97 THR A C 1
ATOM 753 O O . THR A 1 97 ? -7.156 -3.533 -13.033 1.00 93.31 97 THR A O 1
ATOM 756 N N . PHE A 1 98 ? -7.784 -2.690 -11.055 1.00 94.50 98 PHE A N 1
ATOM 757 C CA . PHE A 1 98 ? -7.125 -1.402 -11.253 1.00 94.50 98 PHE A CA 1
ATOM 758 C C . PHE A 1 98 ? -5.619 -1.539 -11.515 1.00 94.50 98 PHE A C 1
ATOM 760 O O . PHE A 1 98 ? -5.080 -0.872 -12.398 1.00 94.50 98 PHE A O 1
ATOM 767 N N . LEU A 1 99 ? -4.921 -2.385 -10.750 1.00 92.12 99 LEU A N 1
ATOM 768 C CA . LEU A 1 99 ? -3.482 -2.555 -10.924 1.00 92.12 99 LEU A CA 1
ATOM 769 C C . LEU A 1 99 ? -3.145 -3.189 -12.276 1.00 92.12 99 LEU A C 1
ATOM 771 O O . LEU A 1 99 ? -2.188 -2.762 -12.910 1.00 92.12 99 LEU A O 1
ATOM 775 N N . GLN A 1 100 ? -3.951 -4.149 -12.734 1.00 91.44 100 GLN A N 1
ATOM 776 C CA . GLN A 1 100 ? -3.801 -4.775 -14.051 1.00 91.44 100 GLN A CA 1
ATOM 777 C C . GLN A 1 100 ? -3.972 -3.771 -15.193 1.00 91.44 100 GLN A C 1
ATOM 779 O O . GLN A 1 100 ? -3.238 -3.828 -16.176 1.00 91.44 100 GLN A O 1
ATOM 784 N N . GLU A 1 101 ? -4.917 -2.841 -15.061 1.00 93.56 101 GLU A N 1
ATOM 785 C CA . GLU A 1 101 ? -5.126 -1.772 -16.042 1.00 93.56 101 GLU A CA 1
ATOM 786 C C . GLU A 1 101 ? -3.982 -0.753 -16.038 1.00 93.56 101 GLU A C 1
ATOM 788 O O . GLU A 1 101 ? -3.607 -0.225 -17.086 1.00 93.56 101 GLU A O 1
ATOM 793 N N . MET A 1 102 ? -3.430 -0.457 -14.859 1.00 93.75 102 MET A N 1
ATOM 794 C CA . MET A 1 102 ? -2.428 0.595 -14.699 1.00 93.75 102 MET A CA 1
ATOM 795 C C . MET A 1 102 ? -1.001 0.143 -14.951 1.00 93.75 102 MET A C 1
ATOM 797 O O . MET A 1 102 ? -0.169 0.961 -15.350 1.00 93.75 102 MET A O 1
ATOM 801 N N . ASP A 1 103 ? -0.724 -1.130 -14.710 1.00 89.75 103 ASP A N 1
ATOM 802 C CA . ASP A 1 103 ? 0.541 -1.762 -15.024 1.00 89.75 103 ASP A CA 1
ATOM 803 C C . ASP A 1 103 ? 0.302 -3.190 -15.551 1.00 89.75 103 ASP A C 1
ATOM 805 O O . ASP A 1 103 ? 0.314 -4.167 -14.794 1.00 89.75 103 ASP A O 1
ATOM 809 N N . PRO A 1 104 ? 0.115 -3.334 -16.877 1.00 86.62 104 PRO A N 1
ATOM 810 C CA . PRO A 1 104 ? -0.046 -4.636 -17.522 1.00 86.62 104 PRO A CA 1
ATOM 811 C C . PRO A 1 104 ? 1.197 -5.532 -17.427 1.00 86.62 104 PRO A C 1
ATOM 813 O O . PRO A 1 104 ? 1.131 -6.700 -17.804 1.00 86.62 104 PRO A O 1
ATOM 816 N N . THR A 1 105 ? 2.338 -5.003 -16.967 1.00 86.00 105 THR A N 1
ATOM 817 C CA . THR A 1 105 ? 3.593 -5.757 -16.823 1.00 86.00 105 THR A CA 1
ATOM 818 C C . THR A 1 105 ? 3.706 -6.464 -15.471 1.00 86.00 105 THR A C 1
ATOM 820 O O . THR A 1 105 ? 4.663 -7.205 -15.234 1.00 86.00 105 THR A O 1
ATOM 823 N N . VAL A 1 106 ? 2.718 -6.283 -14.586 1.00 83.25 106 VAL A N 1
ATOM 824 C CA . VAL A 1 106 ? 2.652 -6.982 -13.301 1.00 83.25 106 VAL A CA 1
ATOM 825 C C . VAL A 1 106 ? 2.453 -8.482 -13.522 1.00 83.25 106 VAL A C 1
ATOM 827 O O . VAL A 1 106 ? 1.412 -8.949 -13.986 1.00 83.25 106 VAL A O 1
ATOM 830 N N . HIS A 1 107 ? 3.465 -9.242 -13.114 1.00 79.62 107 HIS A N 1
ATOM 831 C CA . HIS A 1 107 ? 3.468 -10.700 -13.090 1.00 79.62 107 HIS A CA 1
ATOM 832 C C . HIS A 1 107 ? 2.853 -11.219 -11.785 1.00 79.62 107 HIS A C 1
ATOM 834 O O . HIS A 1 107 ? 3.530 -11.281 -10.755 1.00 79.62 107 HIS A O 1
ATOM 840 N N . TRP A 1 108 ? 1.575 -11.592 -11.824 1.00 76.88 108 TRP A N 1
ATOM 841 C CA . TRP A 1 108 ? 0.798 -12.015 -10.649 1.00 76.88 108 TRP A CA 1
ATOM 842 C C . TRP A 1 108 ? 1.311 -13.309 -10.011 1.00 76.88 108 TRP A C 1
ATOM 844 O O . TRP A 1 108 ? 1.146 -13.502 -8.810 1.00 76.88 108 TRP A O 1
ATOM 854 N N . GLU A 1 109 ? 1.992 -14.161 -10.778 1.00 74.75 109 GLU A N 1
ATOM 855 C CA . GLU A 1 109 ? 2.676 -15.353 -10.268 1.00 74.75 109 GLU A CA 1
ATOM 856 C C . GLU A 1 109 ? 3.795 -15.048 -9.255 1.00 74.75 109 GLU A C 1
ATOM 858 O O . GLU A 1 109 ? 4.215 -15.943 -8.529 1.00 74.75 109 GLU A O 1
ATOM 863 N N . ASN A 1 110 ? 4.258 -13.794 -9.178 1.00 68.19 110 ASN A N 1
ATOM 864 C CA . ASN A 1 110 ? 5.317 -13.355 -8.265 1.00 68.19 110 ASN A CA 1
ATOM 865 C C . ASN A 1 110 ? 4.783 -12.561 -7.062 1.00 68.19 110 ASN A C 1
ATOM 867 O O . ASN A 1 110 ? 5.547 -11.838 -6.420 1.00 68.19 110 ASN A O 1
ATOM 871 N N . MET A 1 111 ? 3.480 -12.638 -6.770 1.00 72.12 111 MET A N 1
ATOM 872 C CA . MET A 1 111 ? 2.931 -12.028 -5.561 1.00 72.12 111 MET A CA 1
ATOM 873 C C . MET A 1 111 ? 3.557 -12.666 -4.320 1.00 72.12 111 MET A C 1
ATOM 875 O O . MET A 1 111 ? 3.404 -13.864 -4.085 1.00 72.12 111 MET A O 1
ATOM 879 N N . ASN A 1 112 ? 4.220 -11.846 -3.506 1.00 68.88 112 ASN A N 1
ATOM 880 C CA . ASN A 1 112 ? 4.576 -12.239 -2.154 1.00 68.88 112 ASN A CA 1
ATOM 881 C C . ASN A 1 112 ? 3.380 -11.954 -1.228 1.00 68.88 112 ASN A C 1
ATOM 883 O O . ASN A 1 112 ? 2.916 -10.816 -1.150 1.00 68.88 112 ASN A O 1
ATOM 887 N N . TYR A 1 113 ? 2.874 -12.997 -0.568 1.00 65.25 113 TYR A N 1
ATOM 888 C CA . TYR A 1 113 ? 1.773 -12.922 0.395 1.00 65.25 113 TYR A CA 1
ATOM 889 C C . TYR A 1 113 ? 2.251 -12.772 1.841 1.00 65.25 113 TYR A C 1
ATOM 891 O O . TYR A 1 113 ? 1.432 -12.912 2.747 1.00 65.25 113 TYR A O 1
ATOM 899 N N . ASP A 1 114 ? 3.544 -12.524 2.072 1.00 59.56 114 ASP A N 1
ATOM 900 C CA . ASP A 1 114 ? 4.080 -12.285 3.408 1.00 59.56 114 ASP A CA 1
ATOM 901 C C . ASP A 1 114 ? 3.264 -11.181 4.091 1.00 59.56 114 ASP A C 1
ATOM 903 O O . ASP A 1 114 ? 3.289 -10.004 3.724 1.00 59.56 114 ASP A O 1
ATOM 907 N N . VAL A 1 115 ? 2.464 -11.602 5.070 1.00 51.19 115 VAL A N 1
ATOM 908 C CA . VAL A 1 115 ? 1.607 -10.718 5.848 1.00 51.19 115 VAL A CA 1
ATOM 909 C C . VAL A 1 115 ? 2.515 -9.953 6.799 1.00 51.19 115 VAL A C 1
ATOM 911 O O . VAL A 1 115 ? 2.923 -10.475 7.835 1.00 51.19 115 VAL A O 1
ATOM 914 N N . LEU A 1 116 ? 2.810 -8.699 6.458 1.00 53.00 116 LEU A N 1
ATOM 915 C CA . LEU A 1 116 ? 3.442 -7.730 7.353 1.00 53.00 116 LEU A CA 1
ATOM 916 C C . LEU A 1 116 ? 2.420 -7.248 8.396 1.00 53.00 116 LEU A C 1
ATOM 918 O O . LEU A 1 116 ? 2.029 -6.084 8.423 1.00 53.00 116 LEU A O 1
ATOM 922 N N . ALA A 1 117 ? 1.911 -8.163 9.216 1.00 39.69 117 ALA A N 1
ATOM 923 C CA . ALA A 1 117 ? 1.142 -7.820 10.401 1.00 39.69 117 ALA A CA 1
ATOM 924 C C . ALA A 1 117 ? 2.023 -8.089 11.617 1.00 39.69 117 ALA A C 1
ATOM 926 O O . ALA A 1 117 ? 2.471 -9.219 11.827 1.00 39.69 117 ALA A O 1
ATOM 927 N N . GLY A 1 118 ? 2.264 -7.038 12.406 1.00 41.22 118 GLY A N 1
ATOM 928 C CA . GLY A 1 118 ? 2.835 -7.165 13.740 1.00 41.22 118 GLY A CA 1
ATOM 929 C C . GLY A 1 118 ? 2.087 -8.246 14.520 1.00 41.22 118 GLY A C 1
ATOM 930 O O . GLY A 1 118 ? 0.855 -8.231 14.582 1.00 41.22 118 GLY A O 1
ATOM 931 N N . LYS A 1 119 ? 2.849 -9.216 15.029 1.00 30.55 119 LYS A N 1
ATOM 932 C CA . LYS A 1 119 ? 2.371 -10.196 16.006 1.00 30.55 119 LYS A CA 1
ATOM 933 C C . LYS A 1 119 ? 2.019 -9.518 17.321 1.00 30.55 119 LYS A C 1
ATOM 935 O O . LYS A 1 119 ? 2.754 -8.579 17.690 1.00 30.55 119 LYS A O 1
#

Sequence (119 aa):
HTSTEELIQSFAETYDLVESSPRALVHSIVDLSGLSESLKPFDTIKAVRAAKSHERVGWNLAIMPTKSMPIELAIKMTSSIIKSRNRVFSTVDEARTFLQEMDPTVHWENMNYDVLAGK